Protein AF-A0A1X1Q6G1-F1 (afdb_monomer_lite)

Secondary structure (DSSP, 8-state):
---TT------GGGT-PBP-TTT-TT---SBS-----

pLDDT: mean 88.63, std 9.95, range [60.56, 97.38]

Foldseek 3Di:
DPDDPDDDDDDPVVQFAADDCVVVVPDPDGTNDDDDD

Structure (mmCIF, N/CA/C/O backbone):
data_AF-A0A1X1Q6G1-F1
#
_entry.id   AF-A0A1X1Q6G1-F1
#
loop_
_atom_site.group_PDB
_atom_site.id
_atom_site.type_symbol
_atom_site.label_atom_id
_atom_site.label_alt_id
_atom_site.label_comp_id
_atom_site.label_asym_id
_atom_site.label_entity_id
_atom_site.label_seq_id
_atom_site.pdbx_PDB_ins_code
_atom_site.Cartn_x
_atom_site.Cartn_y
_atom_site.Cartn_z
_atom_site.occupancy
_atom_site.B_iso_or_equiv
_atom_site.auth_seq_id
_atom_site.auth_comp_id
_atom_site.auth_asym_id
_atom_site.auth_atom_id
_atom_site.pdbx_PDB_model_num
ATOM 1 N N . MET A 1 1 ? 24.762 -4.545 -13.532 1.00 60.56 1 MET A N 1
ATOM 2 C CA . MET A 1 1 ? 24.003 -3.619 -12.663 1.00 60.56 1 MET A CA 1
ATOM 3 C C . MET A 1 1 ? 22.744 -3.228 -13.406 1.00 60.56 1 MET A C 1
ATOM 5 O O . MET A 1 1 ? 22.828 -3.114 -14.619 1.00 60.56 1 MET A O 1
ATOM 9 N N . TYR A 1 2 ? 21.613 -3.154 -12.700 1.00 65.62 2 TYR A N 1
ATOM 10 C CA . TYR A 1 2 ? 20.254 -2.971 -13.230 1.00 65.62 2 TYR A CA 1
ATOM 11 C C . TYR A 1 2 ? 20.218 -2.033 -14.447 1.00 65.62 2 TYR A C 1
ATOM 13 O O . TYR A 1 2 ? 20.479 -0.842 -14.319 1.00 65.62 2 TYR A O 1
ATOM 21 N N . GLY A 1 3 ? 20.000 -2.638 -15.619 1.00 61.69 3 GLY A N 1
ATOM 22 C CA . GLY A 1 3 ? 20.263 -2.050 -16.927 1.00 61.69 3 GLY A CA 1
ATOM 23 C C . GLY A 1 3 ? 19.458 -0.793 -17.248 1.00 61.69 3 GLY A C 1
ATOM 24 O O . GLY A 1 3 ? 18.314 -0.631 -16.820 1.00 61.69 3 GLY A O 1
ATOM 25 N N . ASP A 1 4 ? 20.119 0.069 -18.016 1.00 72.31 4 ASP A N 1
ATOM 26 C CA . ASP A 1 4 ? 19.644 1.019 -19.030 1.00 72.31 4 ASP A CA 1
ATOM 27 C C . ASP A 1 4 ? 18.439 1.927 -18.717 1.00 72.31 4 ASP A C 1
ATOM 29 O O . ASP A 1 4 ? 17.880 2.531 -19.628 1.00 72.31 4 ASP A O 1
ATOM 33 N N . GLY A 1 5 ? 18.049 2.091 -17.448 1.00 71.19 5 GLY A N 1
ATOM 34 C CA . GLY A 1 5 ? 17.153 3.175 -17.015 1.00 71.19 5 GLY A CA 1
ATOM 35 C C . GLY A 1 5 ? 15.771 3.202 -17.687 1.00 71.19 5 GLY A C 1
ATOM 36 O O . GLY A 1 5 ? 15.226 4.280 -17.912 1.00 71.19 5 GLY A O 1
ATOM 37 N N . GLY A 1 6 ? 15.210 2.039 -18.032 1.00 79.31 6 GLY A N 1
ATOM 38 C CA . GLY A 1 6 ? 13.890 1.930 -18.662 1.00 79.31 6 GLY A CA 1
ATOM 39 C C . GLY A 1 6 ? 12.710 2.303 -17.749 1.00 79.31 6 GLY A C 1
ATOM 40 O O . GLY A 1 6 ? 12.835 2.373 -16.525 1.00 79.31 6 GLY A O 1
ATOM 41 N N . ILE A 1 7 ? 11.532 2.503 -18.350 1.00 81.75 7 ILE A N 1
ATOM 42 C CA . ILE A 1 7 ? 10.269 2.680 -17.616 1.00 81.75 7 ILE A CA 1
ATOM 43 C C . ILE A 1 7 ? 9.687 1.305 -17.287 1.00 81.75 7 ILE A C 1
ATOM 45 O O . ILE A 1 7 ? 9.387 0.514 -18.179 1.00 81.75 7 ILE A O 1
ATOM 49 N N . TYR A 1 8 ? 9.464 1.054 -15.998 1.00 81.44 8 TYR A N 1
ATOM 50 C CA . TYR A 1 8 ? 8.873 -0.184 -15.494 1.00 81.44 8 TYR A CA 1
ATOM 51 C C . TYR A 1 8 ? 7.473 0.094 -14.950 1.00 81.44 8 TYR A C 1
ATOM 53 O O . TYR A 1 8 ? 7.275 0.275 -13.749 1.00 81.44 8 TYR A O 1
ATOM 61 N N . ALA A 1 9 ? 6.496 0.148 -15.851 1.00 87.75 9 ALA A N 1
ATOM 62 C CA . ALA A 1 9 ? 5.092 0.270 -15.480 1.00 87.75 9 ALA A CA 1
ATOM 63 C C . ALA A 1 9 ? 4.460 -1.120 -15.309 1.00 87.75 9 ALA A C 1
ATOM 65 O O . ALA A 1 9 ? 4.697 -2.027 -16.109 1.00 87.75 9 ALA A O 1
ATOM 66 N N . ARG A 1 10 ? 3.629 -1.281 -14.276 1.00 89.56 10 ARG A N 1
ATOM 67 C CA . ARG A 1 10 ? 2.733 -2.432 -14.112 1.00 89.56 10 ARG A CA 1
ATOM 68 C C . ARG A 1 10 ? 1.278 -1.958 -14.102 1.00 89.56 10 ARG A C 1
ATOM 70 O O . ARG A 1 10 ? 1.032 -0.819 -13.701 1.00 89.56 10 ARG A O 1
ATOM 77 N N . PRO A 1 11 ? 0.333 -2.813 -14.522 1.00 93.38 11 PRO A N 1
ATOM 78 C CA . PRO A 1 11 ? -1.093 -2.533 -14.421 1.00 93.38 11 PRO A CA 1
ATOM 79 C C . PRO A 1 11 ? -1.522 -2.114 -13.005 1.00 93.38 11 PRO A C 1
ATOM 81 O O . PRO A 1 11 ? -1.003 -2.619 -12.009 1.00 93.38 11 PRO A O 1
ATOM 84 N N . LEU A 1 12 ? -2.455 -1.162 -12.920 1.00 91.44 12 LEU A N 1
ATOM 85 C CA . LEU A 1 12 ? -2.911 -0.570 -11.656 1.00 91.44 12 LEU A CA 1
ATOM 86 C C . LEU A 1 12 ? -3.595 -1.591 -10.734 1.00 91.44 12 LEU A C 1
ATOM 88 O O . LEU A 1 12 ? -3.420 -1.560 -9.517 1.00 91.44 12 LEU A O 1
ATOM 92 N N . ASP A 1 13 ? -4.359 -2.504 -11.322 1.00 92.19 13 ASP A N 1
ATOM 93 C CA . ASP A 1 13 ? -5.073 -3.590 -10.646 1.00 92.19 13 ASP A CA 1
ATOM 94 C C . ASP A 1 13 ? -4.142 -4.499 -9.828 1.00 92.19 13 ASP A C 1
ATOM 96 O O . ASP A 1 13 ? -4.537 -4.984 -8.769 1.00 92.19 13 ASP A O 1
ATOM 100 N N . MET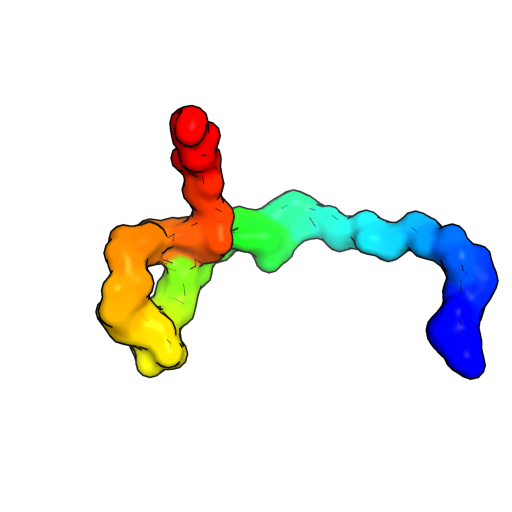 A 1 14 ? -2.876 -4.648 -10.233 1.00 90.62 14 MET A N 1
ATOM 101 C CA . MET A 1 14 ? -1.870 -5.384 -9.456 1.00 90.62 14 MET A CA 1
ATOM 102 C C . MET A 1 14 ? -1.541 -4.736 -8.101 1.00 90.62 14 MET A C 1
ATOM 104 O O . MET A 1 14 ? -1.010 -5.407 -7.211 1.00 90.62 14 MET A O 1
ATOM 108 N N . PHE A 1 15 ? -1.816 -3.440 -7.938 1.00 91.25 15 PHE A N 1
ATOM 109 C CA . PHE A 1 15 ? -1.525 -2.683 -6.718 1.00 91.25 15 PHE A CA 1
ATOM 110 C C . PHE A 1 15 ? -2.764 -2.476 -5.841 1.00 91.25 15 PHE A C 1
ATOM 112 O O . PHE A 1 15 ? -2.635 -2.400 -4.619 1.00 91.25 15 PHE A O 1
ATOM 119 N N . MET A 1 16 ? -3.956 -2.440 -6.441 1.00 92.81 16 MET A N 1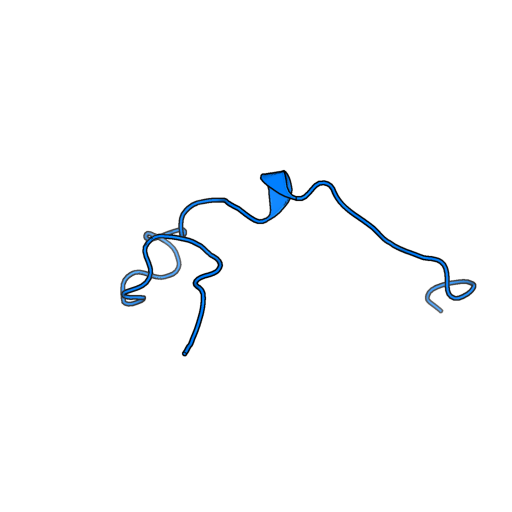
ATOM 120 C CA . MET A 1 16 ? -5.225 -2.108 -5.776 1.00 92.81 16 MET A CA 1
ATOM 121 C C . MET A 1 16 ? -5.896 -3.312 -5.092 1.00 92.81 16 MET A C 1
ATOM 123 O O . MET A 1 16 ? -7.106 -3.505 -5.184 1.00 92.81 16 MET A O 1
ATOM 127 N N . SER A 1 17 ? -5.116 -4.140 -4.392 1.00 93.62 17 SER A N 1
ATOM 128 C CA . SER A 1 17 ? -5.632 -5.286 -3.632 1.00 93.62 17 SER A CA 1
ATOM 129 C C . SER A 1 17 ? -5.834 -4.962 -2.144 1.00 93.62 17 SER A C 1
ATOM 131 O O . SER A 1 17 ? -5.277 -3.995 -1.616 1.00 93.62 17 SER A O 1
ATOM 133 N N . LYS A 1 18 ? -6.580 -5.820 -1.437 1.00 96.06 18 LYS A N 1
ATOM 134 C CA . LYS A 1 18 ? -6.709 -5.766 0.029 1.00 96.06 18 LYS A CA 1
ATOM 135 C C . LYS A 1 18 ? -5.379 -6.045 0.740 1.00 96.06 18 LYS A C 1
ATOM 137 O O . LYS A 1 18 ? -4.464 -6.644 0.155 1.00 96.06 18 LYS A O 1
ATOM 142 N N . VAL A 1 19 ? -5.275 -5.589 1.989 1.00 95.50 19 VAL A N 1
ATOM 143 C CA . VAL A 1 19 ? -4.151 -5.913 2.880 1.00 95.50 19 VAL A CA 1
ATOM 144 C C . VAL A 1 19 ? -4.196 -7.396 3.243 1.00 95.50 19 VAL A C 1
ATOM 146 O O . VAL A 1 19 ? -5.254 -7.949 3.531 1.00 95.50 19 VAL A O 1
ATOM 149 N N . ASP A 1 20 ? -3.028 -8.028 3.237 1.00 96.31 20 ASP A N 1
ATOM 150 C CA . ASP A 1 20 ? -2.846 -9.366 3.790 1.00 96.31 20 ASP A CA 1
ATOM 151 C C . ASP A 1 20 ? -2.846 -9.269 5.323 1.00 96.31 20 ASP A C 1
ATOM 153 O O . ASP A 1 20 ? -1.878 -8.795 5.922 1.00 96.31 20 ASP A O 1
ATOM 157 N N . ARG A 1 21 ? -3.963 -9.654 5.949 1.00 96.00 21 ARG A N 1
ATOM 158 C CA . ARG A 1 21 ? -4.164 -9.552 7.402 1.00 96.00 21 ARG A CA 1
ATOM 159 C C . ARG A 1 21 ? -3.467 -10.659 8.188 1.00 96.00 21 ARG A C 1
ATOM 161 O O . ARG A 1 21 ? -3.189 -10.449 9.361 1.00 96.00 21 ARG A O 1
ATOM 168 N N . ASP A 1 22 ? -3.131 -11.780 7.556 1.00 97.31 22 ASP A N 1
ATOM 169 C CA . ASP A 1 22 ? -2.368 -12.843 8.217 1.00 97.31 22 ASP A CA 1
ATOM 170 C C . ASP A 1 22 ? -0.926 -12.385 8.434 1.00 97.31 22 ASP A C 1
ATOM 172 O O . ASP A 1 22 ? -0.330 -12.608 9.490 1.00 97.31 22 ASP A O 1
ATOM 176 N N . LYS A 1 23 ? -0.372 -11.682 7.440 1.00 96.44 23 LYS A N 1
ATOM 177 C CA . LYS A 1 23 ? 0.969 -11.107 7.529 1.00 96.44 23 LYS A CA 1
ATOM 178 C C . LYS A 1 23 ? 1.014 -9.803 8.329 1.00 96.44 23 LYS A C 1
ATOM 180 O O . LYS A 1 23 ? 2.011 -9.544 9.002 1.00 96.44 23 LYS A O 1
ATOM 185 N N . TYR A 1 24 ? -0.028 -8.976 8.235 1.00 95.81 24 TYR A N 1
ATOM 186 C CA . TYR A 1 24 ? -0.096 -7.655 8.868 1.00 95.81 24 TYR A CA 1
ATOM 187 C C . TYR A 1 24 ? -1.392 -7.497 9.680 1.00 95.81 24 TYR A C 1
AT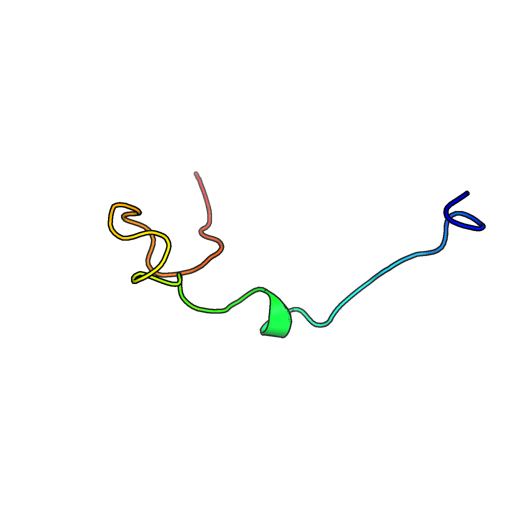OM 189 O O . TYR A 1 24 ? -2.299 -6.769 9.263 1.00 95.81 24 TYR A O 1
ATOM 197 N N . PRO A 1 25 ? -1.496 -8.170 10.838 1.00 95.75 25 PRO A N 1
ATOM 198 C CA . PRO A 1 25 ? -2.749 -8.253 11.592 1.00 95.75 25 PRO A CA 1
ATOM 199 C C . PRO A 1 25 ? -3.202 -6.917 12.189 1.00 95.75 25 PRO A C 1
ATOM 201 O O . PRO A 1 25 ? -4.399 -6.690 12.342 1.00 95.75 25 PRO A O 1
ATOM 204 N N . GLU A 1 26 ? -2.264 -6.020 12.492 1.00 97.38 26 GLU A N 1
ATOM 205 C CA . GLU A 1 26 ? -2.528 -4.770 13.220 1.00 97.38 26 GLU A CA 1
ATOM 206 C C . GLU A 1 26 ? -2.760 -3.557 12.304 1.00 97.38 26 GLU A C 1
ATOM 208 O O . GLU A 1 26 ? -3.046 -2.462 12.780 1.00 97.38 26 GLU A O 1
ATOM 213 N N . VAL A 1 27 ? -2.643 -3.718 10.982 1.00 94.69 27 VAL A N 1
ATOM 214 C CA . VAL A 1 27 ? -2.830 -2.600 10.049 1.00 94.69 27 VAL A CA 1
ATOM 215 C C . VAL A 1 27 ? -4.318 -2.284 9.905 1.00 94.69 27 VAL A C 1
ATOM 217 O O . VAL A 1 27 ? -5.105 -3.098 9.420 1.00 94.69 27 VAL A O 1
ATOM 220 N N . GLU A 1 28 ? -4.696 -1.061 10.276 1.00 93.06 28 GLU A N 1
ATOM 221 C CA . GLU A 1 28 ? -6.091 -0.597 10.239 1.00 93.06 28 GLU A CA 1
ATOM 222 C C . GLU A 1 28 ? -6.638 -0.436 8.808 1.00 93.06 28 GLU A C 1
ATOM 224 O O . GLU A 1 28 ? -7.843 -0.514 8.578 1.00 93.06 28 GLU A O 1
ATOM 229 N N . GLN A 1 29 ? -5.755 -0.269 7.821 1.00 93.31 29 GLN A N 1
ATOM 230 C CA . GLN A 1 29 ? -6.115 -0.085 6.414 1.00 93.31 29 GLN A CA 1
ATOM 231 C C . GLN A 1 29 ? -6.787 -1.345 5.832 1.00 93.31 29 GLN A C 1
ATOM 233 O O . GLN A 1 29 ? -6.383 -2.482 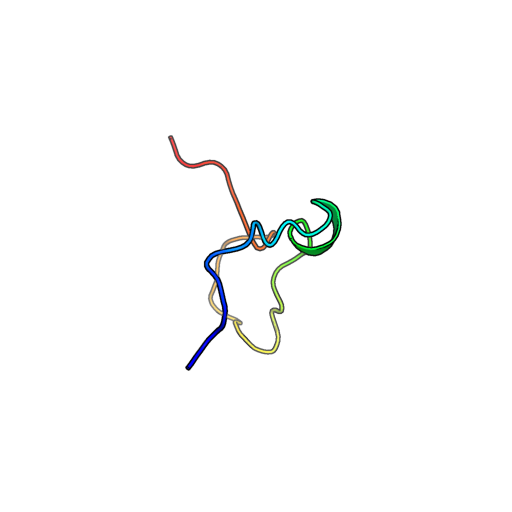6.096 1.00 93.31 29 GLN A O 1
ATOM 238 N N . GLU A 1 30 ? -7.821 -1.163 5.005 1.00 94.62 30 GLU A N 1
ATOM 239 C CA . GLU A 1 30 ? -8.476 -2.272 4.289 1.00 94.62 30 GLU A CA 1
ATOM 240 C C . GLU A 1 30 ? -7.722 -2.647 2.999 1.00 94.62 30 GLU A C 1
ATOM 242 O O . GLU A 1 30 ? -7.567 -3.827 2.672 1.00 94.62 30 GLU A O 1
ATOM 247 N N . TYR A 1 31 ? -7.211 -1.642 2.284 1.00 95.44 31 TYR A N 1
ATOM 248 C CA . TYR A 1 31 ? -6.482 -1.787 1.022 1.00 95.44 31 TYR A CA 1
ATOM 249 C C . TYR A 1 31 ? -5.008 -1.435 1.180 1.00 95.44 31 TYR A C 1
ATOM 251 O O . TYR A 1 31 ? -4.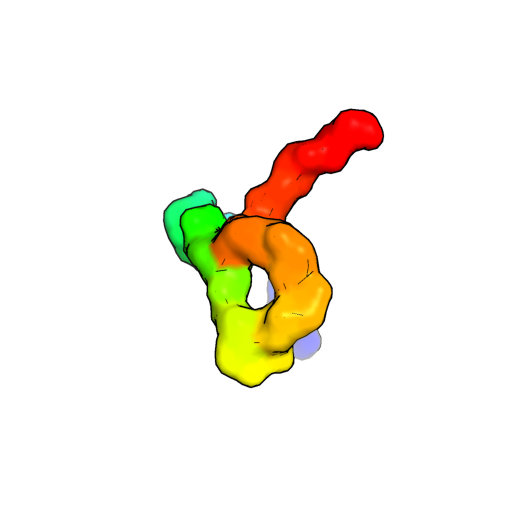637 -0.680 2.075 1.00 95.44 31 TYR A O 1
ATOM 259 N N . ARG A 1 32 ? -4.166 -1.967 0.283 1.00 94.12 32 ARG A N 1
ATOM 260 C CA . ARG A 1 32 ? -2.715 -1.702 0.283 1.00 94.12 32 ARG A CA 1
ATOM 261 C C . ARG A 1 32 ? -2.366 -0.221 0.129 1.00 94.12 32 ARG A C 1
ATOM 263 O O . ARG A 1 32 ? -1.297 0.189 0.562 1.00 94.12 32 ARG A O 1
ATOM 270 N N . PHE A 1 33 ? -3.250 0.555 -0.494 1.00 92.19 33 PHE A N 1
ATOM 271 C CA . PHE A 1 33 ? -3.099 1.992 -0.664 1.00 92.19 33 PHE A CA 1
ATOM 272 C C . PHE A 1 33 ? -4.405 2.687 -0.302 1.00 92.19 33 PHE A C 1
ATOM 274 O O . PHE A 1 33 ? -5.482 2.265 -0.726 1.00 92.19 33 PHE A O 1
ATOM 281 N N . VAL A 1 34 ? -4.294 3.771 0.457 1.00 91.38 34 VAL A N 1
ATOM 282 C CA . VAL A 1 34 ? -5.401 4.665 0.794 1.00 91.38 34 VAL A CA 1
ATOM 283 C C . VAL A 1 34 ? -4.985 6.095 0.489 1.00 91.38 34 VAL A C 1
ATOM 285 O O . VAL A 1 34 ? -3.807 6.446 0.591 1.00 91.38 34 VAL A O 1
ATOM 288 N N . ARG A 1 35 ? -5.947 6.925 0.085 1.00 90.88 35 ARG A N 1
ATOM 289 C CA . ARG A 1 35 ? -5.701 8.357 -0.064 1.00 90.88 35 ARG A CA 1
ATOM 290 C C . ARG A 1 35 ? -5.509 8.958 1.328 1.00 90.88 35 ARG A C 1
ATOM 292 O O . ARG A 1 35 ? -6.359 8.771 2.190 1.00 90.88 35 ARG A O 1
ATOM 299 N N . VAL A 1 36 ? -4.412 9.682 1.508 1.00 91.44 36 VAL A N 1
ATOM 300 C CA . VAL A 1 36 ? -4.177 10.540 2.674 1.00 91.44 36 VAL A CA 1
ATOM 301 C C . VAL A 1 36 ? -4.645 11.964 2.358 1.00 91.44 36 VAL A C 1
ATOM 303 O O . VAL A 1 36 ? -4.626 12.364 1.187 1.00 91.44 36 VAL A O 1
ATOM 306 N N . GLU A 1 37 ? -5.115 12.689 3.372 1.00 85.19 37 GLU A N 1
ATOM 307 C CA . GLU A 1 37 ? -5.480 14.114 3.279 1.00 85.19 37 GLU A CA 1
ATOM 308 C C . GLU A 1 37 ? -4.297 15.030 3.596 1.00 85.19 37 GLU A C 1
ATOM 310 O O . GLU A 1 37 ? -3.468 14.652 4.457 1.00 85.19 37 GLU A O 1
#

Sequence (37 aa):
MYGDGGIYARPLDMFMSKVDRDKYPEVEQEYRFVRVE

Radius of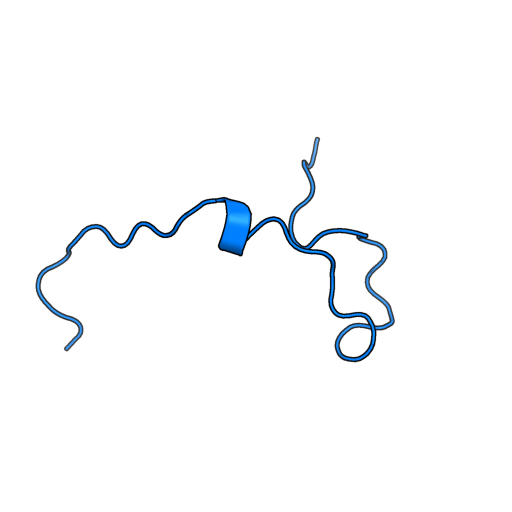 gyration: 14.55 Å; chains: 1; bounding box: 32×27×32 Å